Protein AF-A0A4Y9IRQ6-F1 (afdb_monomer_lite)

Structure (mmCIF, N/CA/C/O backbone):
data_AF-A0A4Y9IRQ6-F1
#
_entry.id   AF-A0A4Y9IRQ6-F1
#
loop_
_atom_site.group_PDB
_atom_site.id
_atom_site.type_symbol
_atom_site.label_atom_id
_atom_site.label_alt_id
_atom_site.label_comp_id
_atom_site.label_asym_id
_atom_site.label_entity_id
_atom_site.label_seq_id
_atom_site.pdbx_PDB_ins_code
_atom_site.Cartn_x
_atom_site.Cartn_y
_atom_site.Cartn_z
_atom_site.occupancy
_atom_site.B_iso_or_equiv
_atom_site.auth_seq_id
_atom_site.auth_comp_id
_atom_site.auth_asym_id
_atom_site.auth_atom_id
_atom_site.pdbx_PDB_model_num
ATOM 1 N N . LYS A 1 1 ? 30.966 9.695 -53.154 1.00 73.88 1 LYS A N 1
ATOM 2 C CA . LYS A 1 1 ? 30.422 8.397 -52.692 1.00 73.88 1 LYS A CA 1
ATOM 3 C C . LYS A 1 1 ? 29.776 8.669 -51.346 1.00 73.88 1 LYS A C 1
ATOM 5 O O . LYS A 1 1 ? 30.496 9.075 -50.446 1.00 73.88 1 LYS A O 1
ATOM 10 N N . THR A 1 2 ? 28.456 8.581 -51.252 1.00 79.38 2 THR A N 1
ATOM 11 C CA . THR A 1 2 ? 27.746 8.754 -49.978 1.00 79.38 2 THR A CA 1
ATOM 12 C C . THR A 1 2 ? 27.818 7.432 -49.225 1.00 79.38 2 THR A C 1
ATOM 14 O O . THR A 1 2 ? 27.698 6.374 -49.842 1.00 79.38 2 THR A O 1
ATOM 17 N N . VAL A 1 3 ? 28.103 7.493 -47.929 1.00 81.56 3 VAL A N 1
ATOM 18 C CA . VAL A 1 3 ? 28.049 6.340 -47.030 1.00 81.56 3 VAL A CA 1
ATOM 19 C C . VAL A 1 3 ? 26.845 6.573 -46.138 1.00 81.56 3 VAL A C 1
ATOM 21 O O . VAL A 1 3 ? 26.784 7.595 -45.461 1.00 81.56 3 VAL A O 1
ATOM 24 N N . GLU A 1 4 ? 25.884 5.661 -46.180 1.00 81.88 4 GLU A N 1
ATOM 25 C CA . GLU A 1 4 ? 24.747 5.685 -45.268 1.00 81.88 4 GLU A CA 1
ATOM 26 C C . GLU A 1 4 ? 25.098 4.858 -44.036 1.00 81.88 4 GLU A C 1
ATOM 28 O O . GLU A 1 4 ? 25.510 3.702 -44.146 1.00 81.88 4 GLU A O 1
ATOM 33 N N . VAL A 1 5 ? 24.970 5.478 -42.866 1.00 83.88 5 VAL A N 1
ATOM 34 C CA . VAL A 1 5 ? 25.117 4.822 -41.568 1.00 83.88 5 VAL A CA 1
ATOM 35 C C . VAL A 1 5 ? 23.748 4.884 -40.896 1.00 83.88 5 VAL A C 1
ATOM 37 O O . VAL A 1 5 ? 23.254 5.991 -40.675 1.00 83.88 5 VAL A O 1
ATOM 40 N N . PRO A 1 6 ? 23.100 3.745 -40.600 1.00 83.44 6 PRO A N 1
ATOM 41 C CA . PRO A 1 6 ? 21.832 3.756 -39.889 1.00 83.44 6 PRO A CA 1
ATOM 42 C C . PRO A 1 6 ? 22.052 4.228 -38.447 1.00 83.44 6 PRO A C 1
ATOM 44 O O . PRO A 1 6 ? 22.943 3.733 -37.757 1.00 83.44 6 PRO A O 1
ATOM 47 N N . VAL A 1 7 ? 21.232 5.178 -37.999 1.00 82.19 7 VAL A N 1
ATOM 48 C CA . VAL A 1 7 ? 21.164 5.609 -36.598 1.00 82.19 7 VAL A CA 1
ATOM 49 C C . VAL A 1 7 ? 19.863 5.074 -36.017 1.00 82.19 7 VAL A C 1
ATOM 51 O O . VAL A 1 7 ? 18.788 5.362 -36.542 1.00 82.19 7 VAL A O 1
ATOM 54 N N . THR A 1 8 ? 19.960 4.290 -34.947 1.00 84.31 8 THR A N 1
ATOM 55 C CA . THR A 1 8 ? 18.792 3.831 -34.191 1.00 84.31 8 THR A CA 1
ATOM 56 C C . THR A 1 8 ? 18.495 4.853 -33.104 1.00 84.31 8 THR A C 1
ATOM 58 O O . THR A 1 8 ? 19.325 5.068 -32.225 1.00 84.31 8 THR A O 1
ATOM 61 N N . VAL A 1 9 ? 17.322 5.481 -33.165 1.00 87.50 9 VAL A N 1
ATOM 62 C CA . VAL A 1 9 ? 16.811 6.319 -32.074 1.00 87.50 9 VAL A CA 1
ATOM 63 C C . VAL A 1 9 ? 15.948 5.434 -31.186 1.00 87.50 9 VAL A C 1
ATOM 65 O O . VAL A 1 9 ? 15.012 4.800 -31.676 1.00 87.50 9 VAL A O 1
ATOM 68 N N . GLN A 1 10 ? 16.293 5.363 -29.906 1.00 94.94 10 GLN A N 1
ATOM 69 C CA . GLN A 1 10 ? 15.506 4.672 -28.888 1.00 94.94 10 GLN A CA 1
ATOM 70 C C . GLN A 1 10 ? 14.699 5.711 -28.104 1.00 94.94 10 GLN A C 1
ATOM 72 O O . GLN A 1 10 ? 15.096 6.875 -28.059 1.00 94.94 10 GLN A O 1
ATOM 77 N N . ARG A 1 11 ? 13.539 5.310 -27.572 1.00 95.94 11 ARG A N 1
ATOM 78 C CA . ARG A 1 11 ? 12.753 6.177 -26.686 1.00 95.94 11 ARG A CA 1
ATOM 79 C C . ARG A 1 11 ? 13.499 6.335 -25.358 1.00 95.94 11 ARG A C 1
ATOM 81 O O . ARG A 1 11 ? 14.235 5.427 -24.986 1.00 95.94 11 ARG A O 1
ATOM 88 N N . ASP A 1 12 ? 13.331 7.503 -24.767 1.00 96.94 12 ASP A N 1
ATOM 89 C CA . ASP A 1 12 ? 13.853 7.943 -23.478 1.00 96.94 12 ASP A CA 1
ATOM 90 C C . ASP A 1 12 ? 12.709 8.787 -22.893 1.00 96.94 12 ASP A C 1
ATOM 92 O O . ASP A 1 12 ? 12.372 9.843 -23.450 1.00 96.94 12 ASP A O 1
ATOM 96 N N . THR A 1 13 ? 11.959 8.200 -21.963 1.00 97.25 13 THR A N 1
ATOM 97 C CA . THR A 1 13 ? 10.653 8.707 -21.525 1.00 97.25 13 THR A CA 1
ATOM 98 C C . THR A 1 13 ? 10.795 9.830 -20.494 1.00 97.25 13 THR A C 1
ATOM 100 O O . THR A 1 13 ? 10.048 10.813 -20.581 1.00 97.25 13 THR A O 1
ATOM 103 N N . ASP A 1 14 ? 11.790 9.759 -19.613 1.00 96.38 14 ASP A N 1
ATOM 104 C CA . ASP A 1 14 ? 12.087 10.773 -18.599 1.00 96.38 14 ASP A CA 1
ATOM 105 C C . ASP A 1 14 ? 13.157 11.800 -19.043 1.00 96.38 14 ASP A C 1
ATOM 107 O O . ASP A 1 14 ? 13.214 12.920 -18.519 1.00 96.38 14 ASP A O 1
ATOM 111 N N . GLY A 1 15 ? 13.943 11.482 -20.076 1.00 95.75 15 GLY A N 1
ATOM 112 C CA . GLY A 1 15 ? 14.978 12.343 -20.634 1.00 95.75 15 GLY A CA 1
ATOM 113 C C . GLY A 1 15 ? 16.313 12.295 -19.890 1.00 95.75 15 GLY A C 1
ATOM 114 O O . GLY A 1 15 ? 17.079 13.266 -19.999 1.00 95.75 15 GLY A O 1
ATOM 115 N N . ASP A 1 16 ? 16.606 11.242 -19.123 1.00 95.44 16 ASP A N 1
ATOM 116 C CA . ASP A 1 16 ? 17.860 11.118 -18.370 1.00 95.44 16 ASP A CA 1
ATOM 117 C C . ASP A 1 16 ? 19.057 10.631 -19.217 1.00 95.44 16 ASP A C 1
ATOM 119 O O . ASP A 1 16 ? 20.222 10.723 -18.801 1.00 95.44 16 ASP A O 1
ATOM 123 N N . GLY A 1 17 ? 18.787 10.214 -20.458 1.00 94.56 17 GLY A N 1
ATOM 124 C CA . GLY A 1 17 ? 19.770 9.718 -21.414 1.00 94.56 17 GLY A CA 1
ATOM 125 C C . GLY A 1 17 ? 19.956 8.199 -21.409 1.00 94.56 17 GLY A C 1
ATOM 126 O O . GLY A 1 17 ? 20.809 7.704 -22.164 1.00 94.56 17 GLY A O 1
ATOM 127 N N . ILE A 1 18 ? 19.186 7.460 -20.611 1.00 95.19 18 ILE A N 1
ATOM 128 C CA . ILE A 1 18 ? 19.065 6.008 -20.644 1.00 95.19 18 ILE A CA 1
ATOM 129 C C . ILE A 1 18 ? 17.843 5.649 -21.505 1.00 95.19 18 ILE A C 1
ATOM 131 O O . ILE A 1 18 ? 16.738 6.124 -21.297 1.00 95.19 18 ILE A O 1
ATOM 135 N N . PRO A 1 19 ? 18.011 4.828 -22.552 1.00 96.75 19 PRO A N 1
ATOM 136 C CA . PRO A 1 19 ? 16.868 4.391 -23.340 1.00 96.75 19 PRO A CA 1
ATOM 137 C C . PRO A 1 19 ? 15.919 3.493 -22.547 1.00 96.75 19 PRO A C 1
ATOM 139 O O . PRO A 1 19 ? 16.413 2.563 -21.907 1.00 96.75 19 PRO A O 1
ATOM 142 N N . ASP A 1 20 ? 14.606 3.617 -22.784 1.00 97.00 20 ASP A N 1
ATOM 143 C CA . ASP A 1 20 ? 13.545 2.833 -22.121 1.00 97.00 20 ASP A CA 1
ATOM 144 C C . ASP A 1 20 ? 13.800 1.307 -22.122 1.00 97.00 20 ASP A C 1
ATOM 146 O O . ASP A 1 20 ? 13.348 0.531 -21.295 1.00 97.00 20 ASP A O 1
ATOM 150 N N . VAL A 1 21 ? 14.508 0.794 -23.134 1.00 95.69 21 VAL A N 1
ATOM 151 C CA . VAL A 1 21 ? 14.803 -0.650 -23.238 1.00 95.69 21 VAL A CA 1
ATOM 152 C C . VAL A 1 21 ? 15.841 -1.147 -22.224 1.00 95.69 21 VAL A C 1
ATOM 154 O O . VAL A 1 21 ? 16.066 -2.354 -22.110 1.00 95.69 21 VAL A O 1
ATOM 157 N N . THR A 1 22 ? 16.548 -0.222 -21.585 1.00 96.38 22 THR A N 1
ATOM 158 C CA . THR A 1 22 ? 17.648 -0.447 -20.642 1.00 96.38 22 THR A CA 1
ATOM 159 C C . THR A 1 22 ? 17.486 0.348 -19.352 1.00 96.38 22 THR A C 1
ATOM 161 O O . THR A 1 22 ? 18.284 0.137 -18.438 1.00 96.38 22 THR A O 1
ATOM 164 N N . ASP A 1 23 ? 16.500 1.239 -19.299 1.00 97.62 23 ASP A N 1
ATOM 165 C CA . ASP A 1 23 ? 16.131 1.995 -18.117 1.00 97.62 23 ASP A CA 1
ATOM 166 C C . ASP A 1 23 ? 15.329 1.098 -17.160 1.00 97.62 23 ASP A C 1
ATOM 168 O O . ASP A 1 23 ? 14.427 0.388 -17.605 1.00 97.62 23 ASP A O 1
ATOM 172 N N . PRO A 1 24 ? 15.709 0.990 -15.877 1.00 97.94 24 PRO A N 1
ATOM 173 C CA . PRO A 1 24 ? 14.900 0.291 -14.885 1.00 97.94 24 PRO A CA 1
ATOM 174 C C . PRO A 1 24 ? 13.673 1.072 -14.372 1.00 97.94 24 PRO A C 1
ATOM 176 O O . PRO A 1 24 ? 12.871 0.449 -13.671 1.00 97.94 24 PRO A O 1
ATOM 179 N N . ASP A 1 25 ? 13.567 2.377 -14.630 1.00 97.75 25 ASP A N 1
ATOM 180 C CA . ASP A 1 25 ? 12.505 3.286 -14.161 1.00 97.75 25 ASP A CA 1
ATOM 181 C C . ASP A 1 25 ? 12.231 4.328 -15.267 1.00 97.75 25 ASP A C 1
ATOM 183 O O . ASP A 1 25 ? 12.762 5.437 -15.238 1.00 97.75 25 ASP A O 1
ATOM 187 N N . ASP A 1 26 ? 11.447 3.923 -16.275 1.00 98.19 26 ASP A N 1
ATOM 188 C CA . ASP A 1 26 ? 11.207 4.647 -17.538 1.00 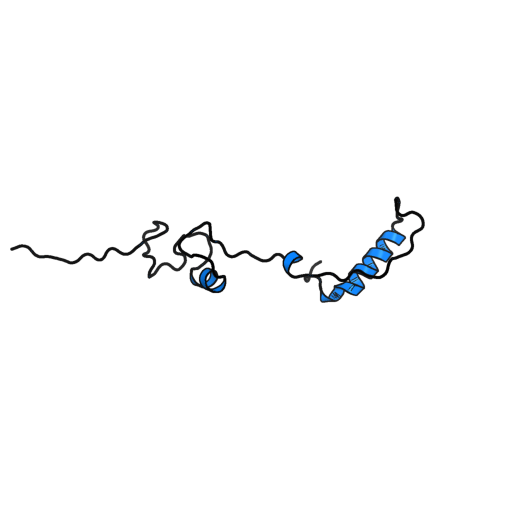98.19 26 ASP A CA 1
ATOM 189 C C . ASP A 1 26 ? 10.736 6.114 -17.352 1.00 98.19 26 ASP A C 1
ATOM 191 O O . ASP A 1 26 ? 10.929 6.947 -18.243 1.00 98.19 26 ASP A O 1
ATOM 195 N N . ASP A 1 27 ? 10.075 6.449 -16.242 1.00 97.81 27 ASP A N 1
ATOM 196 C CA . ASP A 1 27 ? 9.550 7.789 -15.953 1.00 97.81 27 ASP A CA 1
ATOM 197 C C . ASP A 1 27 ? 10.149 8.461 -14.698 1.00 97.81 27 ASP A C 1
ATOM 199 O O . ASP A 1 27 ? 9.800 9.611 -14.381 1.00 97.81 27 ASP A O 1
ATOM 203 N N . ASN A 1 28 ? 11.101 7.781 -14.049 1.00 96.75 28 ASN A N 1
ATOM 204 C CA . ASN A 1 28 ? 11.939 8.236 -12.935 1.00 96.75 28 ASN A CA 1
ATOM 205 C C . ASN A 1 28 ? 11.135 8.763 -11.751 1.00 96.75 28 ASN A C 1
ATOM 207 O O . ASN A 1 28 ? 11.437 9.784 -11.111 1.00 96.75 28 ASN A O 1
ATOM 211 N N . ASP A 1 29 ? 10.039 8.070 -11.490 1.00 95.62 29 ASP A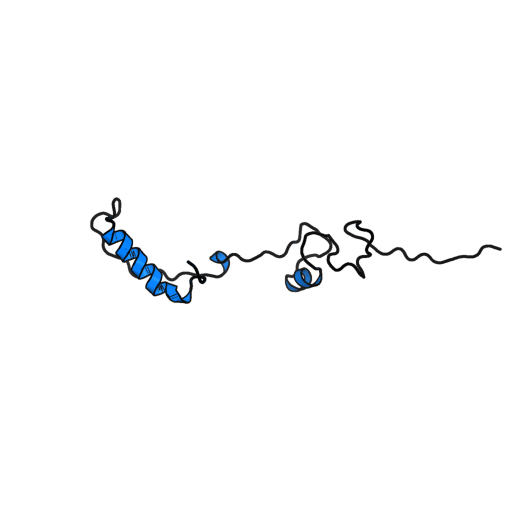 N 1
ATOM 212 C CA . ASP A 1 29 ? 9.033 8.475 -10.535 1.00 95.62 29 ASP A CA 1
ATOM 213 C C . ASP A 1 29 ? 9.256 7.853 -9.139 1.00 95.62 29 ASP A C 1
ATOM 215 O O . ASP A 1 29 ? 8.555 8.206 -8.168 1.00 95.62 29 ASP A O 1
ATOM 219 N N . GLY A 1 30 ? 10.283 6.996 -9.052 1.00 95.19 30 GLY A N 1
ATOM 220 C CA . GLY A 1 30 ? 10.762 6.296 -7.871 1.00 95.19 30 GLY A CA 1
ATOM 221 C C . GLY A 1 30 ? 10.292 4.845 -7.758 1.00 95.19 30 GLY A C 1
ATOM 222 O O . GLY A 1 30 ? 10.569 4.230 -6.720 1.00 95.19 30 GLY A O 1
ATOM 223 N N . PHE A 1 31 ? 9.586 4.309 -8.757 1.00 95.50 31 PHE A N 1
ATOM 224 C CA . PHE A 1 31 ? 9.172 2.910 -8.839 1.00 95.50 31 PHE A CA 1
ATOM 225 C C . PHE A 1 31 ? 9.751 2.256 -10.091 1.00 95.50 31 PHE A C 1
ATOM 227 O O . PHE A 1 31 ? 9.700 2.807 -11.173 1.00 95.50 31 PHE A O 1
ATOM 234 N N . THR A 1 32 ? 10.289 1.045 -9.958 1.00 96.88 32 THR A N 1
ATOM 235 C CA . THR A 1 32 ? 10.838 0.348 -11.131 1.00 96.88 32 THR A CA 1
ATOM 236 C C . THR A 1 32 ? 9.738 -0.168 -12.058 1.00 96.88 32 THR A C 1
ATOM 238 O O . THR A 1 32 ? 8.693 -0.634 -11.590 1.00 96.88 32 THR A O 1
ATOM 241 N N . ASP A 1 33 ? 10.047 -0.278 -13.351 1.00 97.06 33 ASP A N 1
ATOM 242 C CA . ASP A 1 33 ? 9.208 -0.920 -14.370 1.00 97.06 33 ASP A CA 1
ATOM 243 C C . ASP A 1 33 ? 8.647 -2.284 -13.918 1.00 97.06 33 ASP A C 1
ATOM 245 O O . ASP A 1 33 ? 7.515 -2.673 -14.230 1.00 97.06 33 ASP A O 1
ATOM 249 N N . GLU A 1 34 ? 9.452 -3.064 -13.184 1.00 97.00 34 GLU A N 1
ATOM 250 C CA . GLU A 1 34 ? 9.053 -4.373 -12.663 1.00 97.00 34 GLU A CA 1
ATOM 251 C C . GLU A 1 34 ? 8.002 -4.256 -11.549 1.00 97.00 34 GLU A C 1
ATOM 253 O O . GLU A 1 34 ? 7.028 -5.021 -11.533 1.00 97.00 34 GLU A O 1
ATOM 258 N N . GLU A 1 35 ? 8.172 -3.302 -10.633 1.00 95.00 35 GLU A N 1
ATOM 259 C CA . GLU A 1 35 ? 7.218 -3.030 -9.556 1.00 95.00 35 GLU A CA 1
ATOM 260 C C . GLU A 1 35 ? 5.887 -2.538 -10.113 1.00 95.00 35 GLU 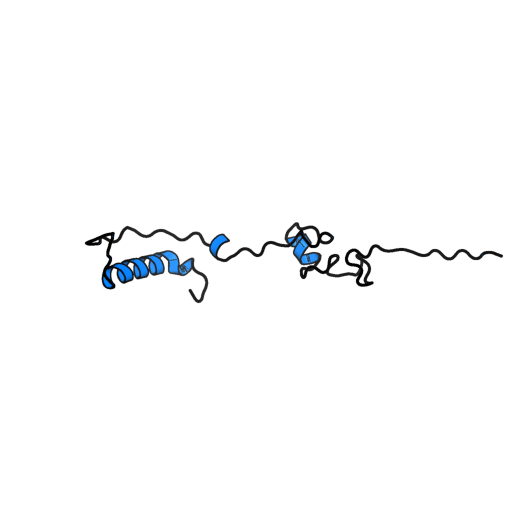A C 1
ATOM 262 O O . GLU A 1 35 ? 4.824 -3.027 -9.717 1.00 95.00 35 GLU A O 1
ATOM 267 N N . GLU A 1 36 ? 5.934 -1.626 -11.069 1.00 96.56 36 GLU A N 1
ATOM 268 C CA . GLU A 1 36 ? 4.760 -1.060 -11.714 1.00 96.56 36 GLU A CA 1
ATOM 269 C C . GLU A 1 36 ? 3.994 -2.082 -12.533 1.00 96.56 36 GLU A C 1
ATOM 271 O O . GLU A 1 36 ? 2.781 -2.248 -12.370 1.00 96.56 36 GLU A O 1
ATOM 276 N N . LYS A 1 37 ? 4.706 -2.898 -13.310 1.00 95.56 37 LYS A N 1
ATOM 277 C CA . LYS A 1 37 ? 4.117 -4.036 -14.015 1.00 95.56 37 LYS A CA 1
ATOM 278 C C . LYS A 1 37 ? 3.461 -5.028 -13.059 1.00 95.56 37 LYS A C 1
ATOM 280 O O . LYS A 1 37 ? 2.399 -5.572 -13.373 1.00 95.56 37 LYS A O 1
ATOM 285 N N . ALA A 1 38 ? 4.057 -5.276 -11.892 1.00 93.94 38 ALA A N 1
ATOM 286 C CA . ALA A 1 38 ? 3.463 -6.136 -10.869 1.00 93.94 38 ALA A CA 1
ATOM 287 C C . ALA A 1 38 ? 2.203 -5.517 -10.235 1.00 93.94 38 ALA A C 1
ATOM 289 O O . ALA A 1 38 ? 1.340 -6.242 -9.728 1.00 93.94 38 ALA A O 1
ATOM 290 N N . LYS A 1 39 ? 2.091 -4.186 -10.256 1.00 92.94 39 LYS A N 1
ATOM 291 C CA . LYS A 1 39 ? 0.984 -3.408 -9.682 1.00 92.94 39 LYS A CA 1
ATOM 292 C C . LYS A 1 39 ? -0.058 -2.986 -10.717 1.00 92.94 39 LYS A C 1
ATOM 294 O O . LYS A 1 39 ? -1.143 -2.561 -10.325 1.00 92.94 39 LYS A O 1
ATOM 299 N N . GLY A 1 40 ? 0.227 -3.197 -12.000 1.00 93.44 40 GLY A N 1
ATOM 300 C CA . GLY A 1 40 ? -0.636 -2.833 -13.117 1.00 93.44 40 GLY A CA 1
ATOM 301 C C . GLY A 1 40 ? -0.675 -1.331 -13.385 1.00 93.44 40 GLY A C 1
ATOM 302 O O . GLY A 1 40 ? -1.702 -0.851 -13.864 1.00 93.44 40 GLY A O 1
ATOM 303 N N . THR A 1 41 ? 0.392 -0.609 -13.041 1.00 95.88 41 THR A N 1
ATOM 304 C CA . THR A 1 41 ? 0.565 0.806 -13.380 1.00 95.88 41 THR A CA 1
ATOM 305 C C . THR A 1 41 ? 1.376 0.972 -14.668 1.00 95.88 41 THR A C 1
ATOM 307 O O . THR A 1 41 ? 1.751 -0.028 -15.288 1.00 95.88 41 THR A O 1
ATOM 310 N N . ASP A 1 42 ? 1.499 2.206 -15.155 1.00 96.81 42 ASP A N 1
ATOM 311 C CA . ASP A 1 42 ? 2.093 2.512 -16.462 1.00 96.81 42 ASP A CA 1
ATOM 312 C C . ASP A 1 42 ? 3.467 3.126 -16.238 1.00 96.81 42 ASP A C 1
ATOM 314 O O . ASP A 1 42 ? 3.518 4.282 -15.840 1.00 96.81 42 ASP A O 1
ATOM 318 N N . SER A 1 43 ? 4.530 2.383 -16.557 1.00 97.31 43 SER A N 1
ATOM 319 C CA . SER A 1 43 ? 5.909 2.811 -16.294 1.00 97.31 43 SER A CA 1
ATOM 320 C C . SER A 1 43 ? 6.400 3.984 -17.123 1.00 97.31 43 SER A C 1
ATOM 322 O O . SER A 1 43 ? 7.530 4.424 -17.003 1.00 97.31 43 SER A O 1
ATOM 324 N N . LYS A 1 44 ? 5.555 4.493 -18.019 1.00 97.00 44 LYS A N 1
ATOM 325 C CA . LYS A 1 44 ? 5.862 5.644 -18.867 1.00 97.00 44 LYS A CA 1
ATOM 326 C C . LYS A 1 44 ? 5.074 6.892 -18.472 1.00 97.00 44 LYS A C 1
ATOM 328 O O . LYS A 1 44 ? 5.091 7.875 -19.221 1.00 97.00 44 LYS A O 1
ATOM 333 N N . ASP A 1 45 ? 4.309 6.844 -17.384 1.00 97.56 45 ASP A N 1
ATOM 334 C CA . ASP A 1 45 ? 3.528 7.969 -16.878 1.00 97.56 45 ASP A CA 1
ATOM 335 C C . ASP A 1 45 ? 3.857 8.205 -15.401 1.00 97.56 45 ASP A C 1
ATOM 337 O O . ASP A 1 45 ? 3.292 7.516 -14.551 1.00 97.56 45 ASP A O 1
ATOM 341 N N . PRO A 1 46 ? 4.604 9.274 -15.058 1.00 95.75 46 PRO A N 1
ATOM 342 C CA . PRO A 1 46 ? 5.082 9.511 -13.692 1.00 95.75 46 PRO A CA 1
ATOM 343 C C . PRO A 1 46 ? 3.959 9.815 -12.684 1.00 95.75 46 PRO A C 1
ATOM 345 O O . PRO A 1 46 ? 4.207 10.082 -11.501 1.00 95.75 46 PRO A O 1
ATOM 348 N N . ASN A 1 47 ? 2.701 9.871 -13.140 1.00 95.50 47 ASN A N 1
ATOM 349 C CA . ASN A 1 47 ? 1.508 9.985 -12.300 1.00 95.50 47 ASN A CA 1
ATOM 350 C C . ASN A 1 47 ? 0.817 8.633 -12.047 1.00 95.50 47 ASN A C 1
ATOM 352 O O . ASN A 1 47 ? -0.080 8.554 -11.199 1.00 95.50 47 ASN A O 1
ATOM 356 N N . SER A 1 48 ? 1.209 7.585 -12.762 1.00 95.31 48 SER A N 1
ATOM 357 C CA . SER A 1 48 ? 0.690 6.226 -12.682 1.00 95.31 48 SER A CA 1
ATOM 358 C C . SER A 1 48 ? 1.495 5.425 -11.661 1.00 95.31 48 SER A C 1
ATOM 360 O O . SER A 1 48 ? 2.198 4.489 -11.982 1.00 95.31 48 SER A O 1
ATOM 362 N N . LYS A 1 49 ? 1.374 5.778 -10.380 1.00 92.31 49 LYS A N 1
ATOM 363 C CA . LYS A 1 49 ? 2.179 5.161 -9.312 1.00 92.31 49 LYS A CA 1
ATOM 364 C C . LYS A 1 49 ? 1.501 3.957 -8.670 1.00 92.31 49 LYS A C 1
ATOM 366 O O . LYS A 1 49 ? 0.298 4.019 -8.371 1.00 92.31 49 LYS A O 1
ATOM 371 N N . PRO A 1 50 ? 2.254 2.912 -8.288 1.00 90.31 50 PRO A N 1
ATOM 372 C CA . PRO A 1 50 ? 1.778 1.903 -7.358 1.00 90.31 50 PRO A CA 1
ATOM 373 C C . PRO A 1 50 ? 1.203 2.521 -6.079 1.00 90.31 50 PRO A C 1
ATOM 375 O O . PRO A 1 50 ? 1.892 3.204 -5.321 1.00 90.31 50 PRO A O 1
ATOM 378 N N . SER A 1 51 ? -0.059 2.224 -5.760 1.00 82.50 51 SER A N 1
ATOM 379 C CA . SER A 1 51 ? -0.601 2.600 -4.454 1.00 82.50 51 SER A CA 1
ATOM 380 C C . SER A 1 51 ? 0.031 1.725 -3.368 1.00 82.50 51 SER A C 1
ATOM 382 O O . SER A 1 51 ? -0.145 0.497 -3.367 1.00 82.50 51 SER A O 1
ATOM 384 N N . THR A 1 52 ? 0.717 2.326 -2.400 1.00 74.12 52 THR A N 1
ATOM 385 C CA . THR A 1 52 ? 1.052 1.630 -1.156 1.00 74.12 52 THR A CA 1
ATOM 386 C C . THR A 1 52 ? -0.223 1.519 -0.320 1.00 74.12 52 THR A C 1
ATOM 388 O O . THR A 1 52 ? -0.798 2.514 0.107 1.00 74.12 52 THR A O 1
ATOM 391 N N . GLN A 1 53 ? -0.727 0.298 -0.125 1.00 77.69 53 GLN A N 1
ATOM 392 C CA . GLN A 1 53 ? -1.839 0.085 0.805 1.00 77.69 53 GLN A CA 1
ATOM 393 C C . GLN A 1 53 ? -1.386 0.449 2.217 1.00 77.69 53 GLN A C 1
ATOM 395 O O . GLN A 1 53 ? -0.350 -0.043 2.675 1.00 77.69 53 GLN A O 1
ATOM 400 N N . THR A 1 54 ? -2.181 1.261 2.907 1.00 84.00 54 THR A N 1
ATOM 401 C CA . THR A 1 54 ? -1.965 1.569 4.318 1.00 84.00 54 THR A CA 1
ATOM 402 C C . THR A 1 54 ? -2.380 0.383 5.191 1.00 84.00 54 THR A C 1
ATOM 404 O O . THR A 1 54 ? -3.136 -0.495 4.764 1.00 84.00 54 THR A O 1
ATOM 407 N N . ASP A 1 55 ? -1.935 0.356 6.447 1.00 85.62 55 ASP A N 1
ATOM 408 C CA . ASP A 1 55 ? -2.413 -0.645 7.410 1.00 85.62 55 ASP A CA 1
ATOM 409 C C . ASP A 1 55 ? -3.936 -0.558 7.611 1.00 85.62 55 ASP A C 1
ATOM 411 O O . ASP A 1 55 ? -4.600 -1.580 7.788 1.00 85.62 55 ASP A O 1
ATOM 415 N N . ALA A 1 56 ? -4.515 0.643 7.490 1.00 86.69 56 ALA A N 1
ATOM 416 C CA . ALA A 1 56 ? -5.959 0.849 7.559 1.00 86.69 56 ALA A CA 1
ATOM 417 C C . ALA A 1 56 ? -6.714 0.173 6.399 1.00 86.69 56 ALA A C 1
ATOM 419 O O . ALA A 1 56 ? -7.817 -0.326 6.609 1.00 86.69 56 ALA A O 1
ATOM 420 N N . ASP A 1 57 ? -6.115 0.086 5.206 1.00 86.75 57 ASP A N 1
ATOM 421 C CA . ASP A 1 57 ? -6.724 -0.587 4.046 1.00 86.75 57 ASP A CA 1
ATOM 422 C C . ASP A 1 57 ? -6.712 -2.115 4.181 1.00 86.75 57 ASP A C 1
ATOM 424 O O . ASP A 1 57 ? -7.512 -2.820 3.564 1.00 86.75 57 ASP A O 1
ATOM 428 N N . ARG A 1 58 ? -5.783 -2.646 4.981 1.00 85.88 58 ARG A N 1
ATOM 429 C CA . ARG A 1 58 ? -5.557 -4.090 5.141 1.00 85.88 58 ARG A CA 1
ATOM 430 C C . ARG A 1 58 ? -6.293 -4.684 6.3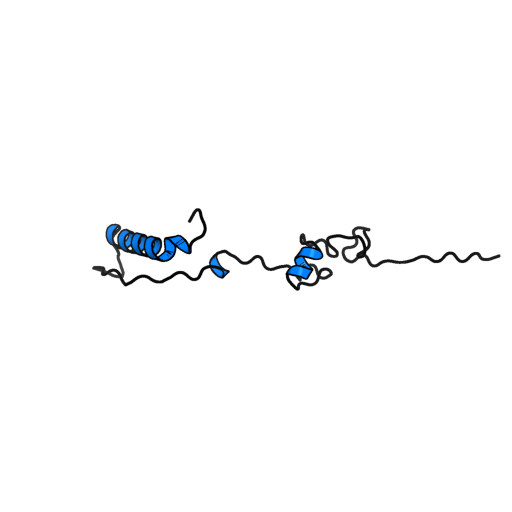34 1.00 85.88 58 ARG A C 1
ATOM 432 O O . ARG A 1 58 ? -6.499 -5.897 6.383 1.00 85.88 58 ARG A O 1
ATOM 439 N N . ILE A 1 59 ? -6.672 -3.856 7.303 1.00 88.38 59 ILE A N 1
ATOM 440 C CA . ILE A 1 59 ? -7.164 -4.318 8.597 1.00 88.38 59 ILE A CA 1
ATOM 441 C C . ILE A 1 59 ? -8.640 -3.988 8.745 1.00 88.38 59 ILE A C 1
ATOM 443 O O . ILE A 1 59 ? -9.045 -2.835 8.829 1.00 88.38 59 ILE A O 1
ATOM 447 N N . THR A 1 60 ? -9.457 -5.032 8.866 1.00 92.25 60 THR A N 1
ATOM 448 C CA . THR A 1 60 ? -10.843 -4.904 9.327 1.00 92.25 60 THR A CA 1
ATOM 449 C C . THR A 1 60 ? -10.911 -5.265 10.814 1.00 92.25 60 THR A C 1
ATOM 451 O O . THR A 1 60 ? -10.876 -6.465 11.142 1.00 92.25 60 THR A O 1
ATOM 454 N N . PRO A 1 61 ? -10.981 -4.269 11.721 1.00 92.50 61 PRO A N 1
ATOM 455 C CA . PRO A 1 61 ? -11.097 -4.526 13.146 1.00 92.50 61 PRO A CA 1
ATOM 456 C C . PRO A 1 61 ? -12.462 -5.132 13.472 1.00 92.50 61 PRO A C 1
ATOM 458 O O . PRO A 1 61 ? -13.487 -4.808 12.871 1.00 92.50 61 PRO A O 1
ATOM 461 N N . THR A 1 62 ? -12.476 -6.013 14.458 1.00 94.62 62 THR A N 1
ATOM 462 C CA . THR A 1 62 ? -13.688 -6.554 15.051 1.00 94.62 62 THR A CA 1
ATOM 463 C C . THR A 1 62 ? -14.166 -5.616 16.156 1.00 94.62 62 THR A C 1
ATOM 465 O O . THR A 1 62 ? -13.403 -5.216 17.039 1.00 94.62 62 THR A O 1
ATOM 468 N N . VAL A 1 63 ? -15.456 -5.282 16.121 1.00 94.75 63 VAL A N 1
ATOM 469 C CA . VAL A 1 63 ? -16.111 -4.489 17.164 1.00 94.75 63 VAL A CA 1
ATOM 470 C C . VAL A 1 63 ? -16.491 -5.416 18.329 1.00 94.75 63 VAL A C 1
ATOM 472 O O . VAL A 1 63 ? -17.223 -6.382 18.103 1.00 94.75 63 VAL A O 1
ATOM 475 N N . PRO A 1 64 ? -16.019 -5.162 19.563 1.00 93.31 64 PRO A N 1
ATOM 476 C CA . PRO A 1 64 ? -16.371 -5.960 20.731 1.00 93.31 64 PRO A CA 1
ATOM 477 C C . PRO A 1 64 ? -17.801 -5.668 21.205 1.00 93.31 64 PRO A C 1
ATOM 479 O O . PRO A 1 64 ? -18.439 -4.690 20.808 1.00 93.31 64 PRO A O 1
ATOM 482 N N . GLU A 1 65 ? -18.299 -6.496 22.121 1.00 94.50 65 GLU A N 1
ATOM 483 C CA . GLU A 1 65 ? -19.558 -6.228 22.815 1.00 94.50 65 GLU A CA 1
ATOM 484 C C . GLU A 1 65 ? -19.504 -4.913 23.607 1.00 94.50 65 GLU A C 1
ATOM 486 O O . GLU A 1 65 ? -18.482 -4.561 24.208 1.00 94.50 65 GLU A O 1
ATOM 491 N N . LYS A 1 66 ? -20.638 -4.202 23.655 1.00 93.56 66 LYS A N 1
ATOM 492 C CA . LYS A 1 66 ? -20.744 -2.906 24.336 1.00 93.56 66 LYS A CA 1
ATOM 493 C C . LYS A 1 66 ? -20.359 -3.021 25.812 1.00 93.56 66 LYS A C 1
ATOM 495 O O . LYS A 1 66 ? -20.829 -3.902 26.530 1.00 93.56 66 LYS A O 1
ATOM 500 N N . THR A 1 67 ? -19.549 -2.079 26.280 1.00 92.81 67 THR A N 1
ATOM 501 C CA . THR A 1 67 ? -19.272 -1.907 27.709 1.00 92.81 67 THR A CA 1
ATOM 502 C C . THR A 1 67 ? -20.321 -0.968 28.306 1.00 92.81 67 THR A C 1
ATOM 504 O O . THR A 1 67 ? -20.518 0.121 27.766 1.00 92.81 67 THR A O 1
ATOM 507 N N . PRO A 1 68 ? -21.032 -1.370 29.373 1.00 94.56 68 PRO A N 1
ATOM 508 C CA . PRO A 1 68 ? -21.969 -0.488 30.053 1.00 94.56 68 PRO A CA 1
ATOM 509 C C . PRO A 1 68 ? -21.210 0.637 30.761 1.00 94.56 68 PRO A C 1
ATOM 511 O O . PRO A 1 68 ? -20.191 0.390 31.403 1.00 94.56 68 PRO A O 1
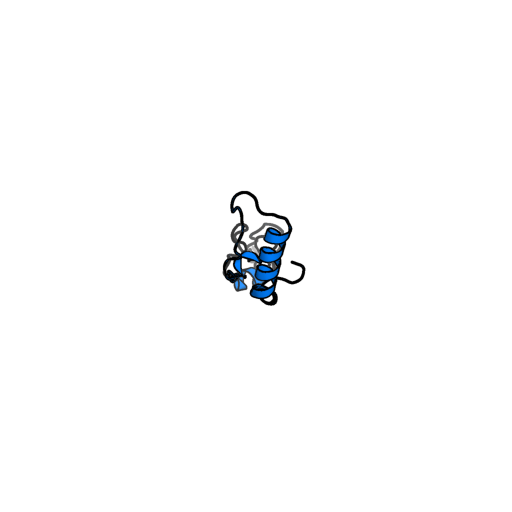ATOM 514 N N . VAL A 1 69 ? -21.731 1.856 30.651 1.00 96.25 69 VAL A N 1
ATOM 515 C CA . VAL A 1 69 ? -21.157 3.068 31.249 1.00 96.25 69 VAL A CA 1
ATOM 516 C C . VAL A 1 69 ? -22.256 3.866 31.934 1.00 96.25 69 VAL A C 1
ATOM 518 O O . VAL A 1 69 ? -23.434 3.730 31.587 1.00 96.25 69 VAL A O 1
ATOM 521 N N . LYS A 1 70 ? -21.886 4.680 32.919 1.00 94.44 70 LYS A N 1
ATOM 522 C CA . LYS A 1 70 ? -22.848 5.489 33.681 1.00 94.44 70 LYS A CA 1
ATOM 523 C C . LYS A 1 70 ? -23.334 6.705 32.896 1.00 94.44 70 LYS A C 1
ATOM 525 O O . LYS A 1 70 ? -24.522 7.009 32.939 1.00 94.44 70 LYS A O 1
ATOM 530 N N . ASP A 1 71 ? -22.429 7.372 32.182 1.00 96.44 71 ASP A N 1
ATOM 531 C CA . ASP A 1 71 ? -22.711 8.547 31.355 1.00 96.44 71 ASP A CA 1
ATOM 532 C C . ASP A 1 71 ? -21.932 8.455 30.036 1.00 96.44 71 ASP A C 1
ATOM 534 O O . ASP A 1 71 ? -20.706 8.527 30.001 1.00 96.44 71 ASP A O 1
ATOM 538 N N . VAL A 1 72 ? -22.654 8.305 28.926 1.00 94.44 72 VAL A N 1
ATOM 539 C CA . VAL A 1 72 ? -22.061 8.177 27.584 1.00 94.44 72 VAL A CA 1
ATOM 540 C C . VAL A 1 72 ? -21.420 9.472 27.077 1.00 94.44 72 VAL A C 1
ATOM 542 O O . VAL A 1 72 ? -20.648 9.429 26.123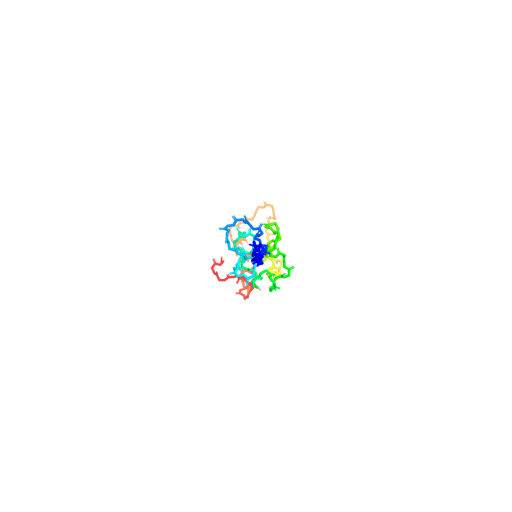 1.00 94.44 72 VAL A O 1
ATOM 545 N N . THR A 1 73 ? -21.740 10.616 27.685 1.00 96.62 73 THR A N 1
ATOM 546 C CA . THR A 1 73 ? -21.162 11.920 27.332 1.00 96.62 73 THR A CA 1
ATOM 547 C C . THR A 1 73 ? -19.928 12.264 28.162 1.00 96.62 73 THR A C 1
ATOM 549 O O . THR A 1 73 ? -19.173 13.157 27.780 1.00 96.62 73 THR A O 1
ATOM 552 N N . ASN A 1 74 ? -19.693 11.538 29.262 1.00 95.94 74 ASN A N 1
ATOM 553 C CA . ASN A 1 74 ? -18.581 11.780 30.173 1.00 95.94 74 ASN A CA 1
ATOM 554 C C . ASN A 1 74 ? -18.081 10.481 30.825 1.00 95.94 74 ASN A C 1
ATOM 556 O O . ASN A 1 74 ? -18.432 10.151 31.957 1.00 95.94 74 ASN A O 1
ATOM 560 N N . LEU A 1 75 ? -17.238 9.753 30.095 1.00 95.81 75 LEU A N 1
ATOM 561 C CA . LEU A 1 75 ? -16.640 8.508 30.576 1.00 95.81 75 LEU A CA 1
ATOM 562 C C . LEU A 1 75 ? -15.627 8.760 31.703 1.00 95.81 75 LEU A C 1
ATOM 564 O O . LEU A 1 75 ? -14.883 9.746 31.665 1.00 95.81 75 LEU A O 1
ATOM 568 N N . THR A 1 76 ? -15.520 7.832 32.653 1.00 97.12 76 THR A N 1
ATOM 569 C CA . THR A 1 76 ? -14.378 7.796 33.583 1.00 97.12 76 THR A CA 1
ATOM 570 C C . THR A 1 76 ? -13.147 7.154 32.935 1.00 97.12 76 THR A C 1
ATOM 572 O O . THR A 1 76 ? -13.235 6.527 31.874 1.00 97.12 76 THR A O 1
ATOM 575 N N . ASP A 1 77 ? -11.976 7.305 33.558 1.00 97.12 77 ASP A N 1
ATOM 576 C CA . ASP A 1 77 ? -10.752 6.645 33.084 1.00 97.12 77 ASP A CA 1
ATOM 577 C C . ASP A 1 77 ? -10.876 5.119 33.135 1.00 97.12 77 ASP A C 1
ATOM 579 O O . ASP A 1 77 ? -10.408 4.427 32.232 1.00 97.12 77 ASP A O 1
ATOM 583 N N . GLU A 1 78 ? -11.570 4.584 34.140 1.00 96.31 78 GLU A N 1
ATOM 584 C CA . GLU A 1 78 ? -11.844 3.152 34.256 1.00 96.31 78 GLU A CA 1
ATOM 585 C C . GLU A 1 78 ? -12.756 2.655 33.130 1.00 96.31 78 GLU A C 1
ATOM 587 O O . GLU A 1 78 ? -12.514 1.586 32.571 1.00 96.31 78 GLU A O 1
ATOM 592 N N . GLU A 1 79 ? -13.784 3.427 32.766 1.00 96.94 79 GLU A N 1
ATOM 593 C CA . GLU A 1 79 ? -14.690 3.085 31.665 1.00 96.94 79 GLU A CA 1
ATOM 594 C C . GLU A 1 79 ? -13.967 3.131 30.311 1.00 96.94 79 GLU A C 1
ATOM 596 O O . GLU A 1 79 ? -14.129 2.217 29.500 1.00 96.94 79 GLU A O 1
ATOM 601 N N . ARG A 1 80 ? -13.110 4.140 30.086 1.00 95.19 80 ARG A N 1
ATOM 602 C CA . ARG A 1 80 ? -12.241 4.212 28.898 1.00 95.19 80 ARG A CA 1
ATOM 603 C C . ARG A 1 80 ? -11.307 3.011 28.815 1.00 95.19 80 ARG A C 1
ATOM 605 O O . ARG A 1 80 ? -11.246 2.361 27.774 1.00 95.19 80 ARG A O 1
ATOM 612 N N . LYS A 1 81 ? -10.636 2.685 29.920 1.00 96.69 81 LYS A N 1
ATOM 613 C CA . LYS A 1 81 ? -9.705 1.559 29.994 1.00 96.69 81 LYS A CA 1
ATOM 614 C C . LYS A 1 81 ? -10.400 0.224 29.728 1.00 96.69 81 LYS A C 1
ATOM 616 O O . LYS A 1 81 ? -9.900 -0.580 28.954 1.00 96.69 81 LYS A O 1
ATOM 621 N N . ALA A 1 82 ? -11.588 0.010 30.293 1.00 96.06 82 ALA A N 1
ATOM 622 C CA . ALA A 1 82 ? -12.357 -1.208 30.051 1.00 96.06 82 ALA A CA 1
ATOM 623 C C . ALA A 1 82 ? -12.782 -1.367 28.578 1.00 96.06 82 ALA A C 1
ATOM 625 O O . ALA A 1 82 ? -12.877 -2.488 28.077 1.00 96.06 82 ALA A O 1
ATOM 626 N N . VAL A 1 83 ? -13.060 -0.263 27.875 1.00 95.25 83 VAL A N 1
ATOM 627 C CA . VAL A 1 83 ? -13.318 -0.284 26.426 1.00 95.25 83 VAL A CA 1
ATOM 628 C C . VAL A 1 83 ? -12.033 -0.581 25.651 1.00 95.25 83 VAL A C 1
ATOM 630 O O . VAL A 1 83 ? -12.052 -1.435 24.766 1.00 95.25 83 VAL A O 1
ATOM 633 N N . GLU A 1 84 ? -10.926 0.075 25.997 1.00 94.69 84 GLU A N 1
ATOM 634 C CA . GLU A 1 84 ? -9.617 -0.124 25.366 1.00 94.69 84 GLU A CA 1
ATOM 635 C C . GLU A 1 84 ? -9.139 -1.579 25.472 1.00 94.69 84 GLU A C 1
ATOM 637 O O . GLU A 1 84 ? -8.784 -2.182 24.458 1.00 94.69 84 GLU A O 1
ATOM 642 N N . ASP A 1 85 ? -9.200 -2.167 26.668 1.00 94.88 85 ASP A N 1
ATOM 643 C CA . ASP A 1 85 ? -8.771 -3.544 26.923 1.00 94.88 85 ASP A CA 1
ATOM 644 C C . ASP A 1 85 ? -9.571 -4.543 26.068 1.00 94.88 85 ASP A C 1
ATOM 646 O O . ASP A 1 85 ? -8.990 -5.423 25.432 1.00 94.88 85 ASP A O 1
ATOM 650 N N . LYS A 1 86 ? -10.897 -4.361 25.953 1.00 95.44 86 LYS A N 1
ATOM 651 C CA . LYS A 1 86 ? -11.741 -5.205 25.088 1.00 95.44 86 LYS A CA 1
ATOM 652 C C . LYS A 1 86 ? -11.414 -5.053 23.605 1.00 95.44 86 LYS A C 1
ATOM 654 O O . LYS A 1 86 ? -11.420 -6.044 22.877 1.00 95.44 86 LYS A O 1
ATOM 659 N N . ILE A 1 87 ? -11.157 -3.827 23.142 1.00 93.56 87 ILE A N 1
ATOM 660 C CA . ILE A 1 87 ? -10.770 -3.571 21.748 1.00 93.56 87 ILE A CA 1
ATOM 661 C C . ILE A 1 87 ? -9.446 -4.272 21.444 1.00 93.56 87 ILE A C 1
ATOM 663 O O . ILE A 1 87 ? -9.351 -4.960 20.427 1.00 93.56 87 ILE A O 1
ATOM 667 N N . LYS A 1 88 ? -8.455 -4.142 22.333 1.00 92.00 88 LYS A N 1
ATOM 668 C CA . LYS A 1 88 ? -7.145 -4.789 22.203 1.00 92.00 88 LYS A CA 1
ATOM 669 C C . LYS A 1 88 ? -7.253 -6.307 22.221 1.00 92.00 88 LYS A C 1
ATOM 671 O O . LYS A 1 88 ? -6.642 -6.962 21.387 1.00 92.00 88 LYS A O 1
ATOM 676 N N . GLU A 1 89 ? -8.050 -6.876 23.121 1.00 93.56 89 GLU A N 1
ATOM 677 C CA . GLU A 1 89 ? -8.208 -8.328 23.230 1.00 93.56 89 GLU A CA 1
ATOM 678 C C . GLU A 1 89 ? -8.808 -8.943 21.958 1.00 93.56 89 GLU A C 1
ATOM 680 O O . GLU A 1 89 ? -8.304 -9.948 21.452 1.00 93.56 89 GLU A O 1
ATOM 685 N N . VAL A 1 90 ? -9.856 -8.317 21.422 1.00 94.50 90 VAL A N 1
ATOM 686 C CA . VAL A 1 90 ? -10.597 -8.804 20.251 1.00 94.50 90 VAL A CA 1
ATOM 687 C C . VAL A 1 90 ? -9.854 -8.552 18.929 1.00 94.50 90 VAL A C 1
ATOM 689 O O . VAL A 1 90 ? -10.139 -9.217 17.935 1.00 94.50 90 VAL A O 1
ATOM 692 N N . ASN A 1 91 ? -8.889 -7.625 18.911 1.00 92.38 91 ASN A N 1
ATOM 693 C CA . ASN A 1 91 ? -8.097 -7.267 17.727 1.00 92.38 91 ASN A CA 1
ATOM 694 C C . ASN A 1 91 ? -6.600 -7.597 17.845 1.00 92.38 91 ASN A C 1
ATOM 696 O O . ASN A 1 91 ? -5.811 -7.150 17.012 1.00 92.38 91 ASN A O 1
ATOM 700 N N . LYS A 1 92 ? -6.189 -8.374 18.854 1.00 89.94 92 LYS A N 1
ATOM 701 C CA . LYS A 1 92 ? -4.774 -8.677 19.155 1.00 89.94 92 LYS A CA 1
ATOM 702 C C . LYS A 1 92 ? -3.990 -9.304 17.996 1.00 89.94 92 LYS A C 1
ATOM 704 O O . LYS A 1 92 ? -2.774 -9.191 17.952 1.00 89.94 92 LYS A O 1
ATOM 709 N N . ASP A 1 93 ? -4.679 -9.994 17.095 1.00 89.25 93 ASP A N 1
ATOM 710 C CA . ASP A 1 93 ? -4.147 -10.670 15.908 1.00 89.25 93 ASP A CA 1
ATOM 711 C C . ASP A 1 93 ? -4.349 -9.864 14.614 1.00 89.25 93 ASP A C 1
ATOM 713 O O . ASP A 1 93 ? -3.863 -10.259 13.557 1.00 89.25 93 ASP A O 1
ATOM 717 N N . LYS A 1 94 ? -5.079 -8.745 14.692 1.00 87.00 94 LYS A N 1
ATOM 718 C CA . LYS A 1 94 ? -5.476 -7.921 13.545 1.00 87.00 94 LYS A CA 1
ATOM 719 C C . LYS A 1 94 ? -4.657 -6.648 13.410 1.00 87.00 94 LYS A C 1
ATOM 721 O O . LYS A 1 94 ? -4.509 -6.171 12.291 1.00 87.00 94 LYS A O 1
ATOM 726 N N . PHE A 1 95 ? -4.170 -6.083 14.512 1.00 87.75 95 PHE A N 1
ATOM 727 C CA . PHE A 1 95 ? -3.372 -4.860 14.462 1.00 87.75 95 PHE A CA 1
ATOM 728 C C . PHE A 1 95 ? -1.910 -5.128 14.084 1.00 87.75 95 PHE A C 1
ATOM 730 O O . PHE A 1 95 ? -1.372 -6.183 14.436 1.00 87.75 95 PHE A O 1
ATOM 737 N N . PRO A 1 96 ? -1.248 -4.190 13.379 1.00 83.88 96 PRO A N 1
ATOM 738 C CA . PRO A 1 96 ? 0.166 -4.312 13.061 1.00 83.88 96 PRO A CA 1
ATOM 739 C C . PRO A 1 96 ? 1.008 -4.321 14.346 1.00 83.88 96 PRO A C 1
ATOM 741 O O . PRO A 1 96 ? 0.618 -3.715 15.354 1.00 83.88 96 PRO A O 1
ATOM 744 N N . PRO A 1 97 ? 2.190 -4.959 14.330 1.00 79.38 97 PRO A N 1
ATOM 745 C CA . PRO A 1 97 ? 3.112 -4.910 15.459 1.00 79.38 97 PRO A CA 1
ATOM 746 C C . PRO A 1 97 ? 3.522 -3.461 15.772 1.00 79.38 97 PRO A C 1
ATOM 748 O O . PRO A 1 97 ? 3.875 -2.708 14.870 1.00 79.38 97 PRO A O 1
ATOM 751 N N . GLY A 1 98 ? 3.514 -3.085 17.056 1.00 73.62 98 GLY A N 1
ATOM 752 C CA . GLY A 1 98 ? 3.874 -1.732 17.513 1.00 73.62 98 GLY A CA 1
ATOM 753 C C . GLY A 1 98 ? 2.705 -0.748 17.668 1.00 73.62 98 GLY A C 1
ATOM 754 O O . GLY A 1 98 ? 2.960 0.422 17.946 1.00 73.62 98 GLY A O 1
ATOM 755 N N . THR A 1 99 ? 1.463 -1.223 17.512 1.00 68.38 99 THR A N 1
ATOM 756 C CA . THR A 1 99 ? 0.216 -0.509 17.865 1.00 68.38 99 THR A CA 1
ATOM 757 C C . THR A 1 99 ? -0.053 -0.569 19.366 1.00 68.38 99 THR A C 1
ATOM 759 O O . THR A 1 99 ? -0.514 0.447 19.932 1.00 68.38 99 THR A O 1
#

Radius of gyration: 27.31 Å; chains: 1; bounding box: 53×23×87 Å

Sequence (99 aa):
KTVEVPVTVQRDTDGDGIPDVTDPDDDNDGFTDEEEKAKGTDSKDPNSKPSTQTDADRITPTVPEKTPVKDVTNLTDEERKAVEDKIKEVNKDKFPPGT

Foldseek 3Di:
DDDDDDDDDADQLCPPPDGPVGDQQSNPLPDGPVRCVVQVFDSNDSVRDRDDDDLVNVFDFDQFDDDDAPDPVDGDPVSVVVRVVRSCVRCVVGHDPPD

pLDDT: mean 92.08, std 6.42, range [68.38, 98.19]

Secondary structure (DSSP, 8-state):
-------PPPP-SSSSS--TTT-SSTT-SSS-HHHHHHHT--TT-TT-PPP---HHHH--PPPPPPPP-S-TTS--HHHHHHHHHHHHHHHTTTSPTT-